Protein AF-A0A917P3A8-F1 (afdb_monomer)

Foldseek 3Di:
DAAEDEDDPDDPCNPDPVSVVVVVVVVVVVVHDYYHYDDDDPVVVPVVD

pLDDT: mean 78.27, std 10.6, range [50.53, 93.69]

Mean predicted aligned error: 7.28 Å

Organism: NCBI:txid1954

Solvent-accessible surface area (backbone atoms only — not comparable to full-atom values): 3194 Å² total; per-residue (Å²): 132,88,39,73,44,72,48,75,87,74,57,82,58,65,76,38,74,67,46,35,54,56,51,53,51,55,43,44,76,72,57,38,77,42,82,41,80,63,79,80,55,71,77,76,62,62,78,79,112

Structure (mmCIF, N/CA/C/O backbone):
data_AF-A0A917P3A8-F1
#
_entry.id   AF-A0A917P3A8-F1
#
loop_
_atom_site.group_PDB
_atom_site.id
_atom_site.type_symbol
_atom_site.label_atom_id
_atom_site.l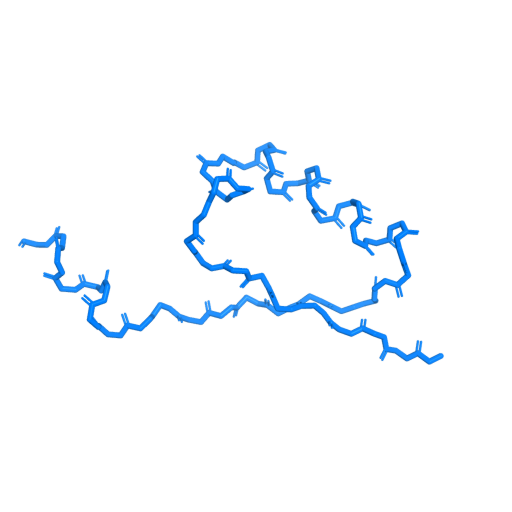abel_alt_id
_atom_site.label_comp_id
_atom_site.label_asym_id
_atom_site.label_entity_id
_atom_site.label_seq_id
_atom_site.pdbx_PDB_ins_code
_atom_site.Cartn_x
_atom_site.Cartn_y
_atom_site.Cartn_z
_atom_site.occupancy
_atom_site.B_iso_or_equiv
_atom_site.auth_seq_id
_atom_site.auth_comp_id
_atom_site.auth_asym_id
_atom_site.auth_atom_id
_atom_site.pdbx_PDB_model_num
ATOM 1 N N . MET A 1 1 ? -14.664 -1.478 9.824 1.00 69.19 1 MET A N 1
ATOM 2 C CA . MET A 1 1 ? -14.673 -1.893 8.402 1.00 69.19 1 MET A CA 1
ATOM 3 C C . MET A 1 1 ? -13.214 -2.114 8.015 1.00 69.19 1 MET A C 1
ATOM 5 O O . MET A 1 1 ? -12.417 -1.275 8.406 1.00 69.19 1 MET A O 1
ATOM 9 N N . LYS A 1 2 ? -12.832 -3.237 7.387 1.00 79.00 2 LYS A N 1
ATOM 10 C CA . LYS A 1 2 ? -11.423 -3.495 7.02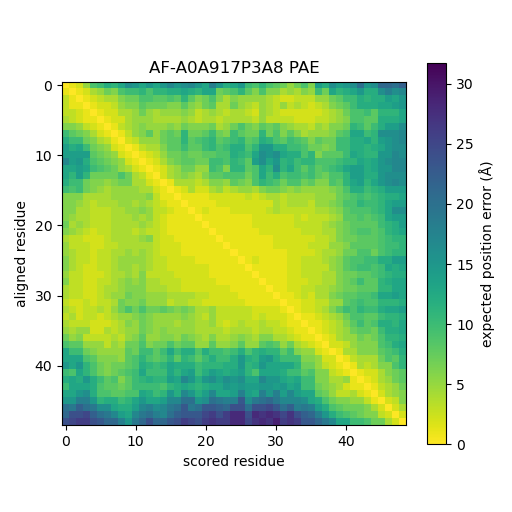1 1.00 79.00 2 LYS A CA 1
ATOM 11 C C . LYS A 1 2 ? -11.167 -3.025 5.593 1.00 79.00 2 LYS A C 1
ATOM 13 O O . LYS A 1 2 ? -11.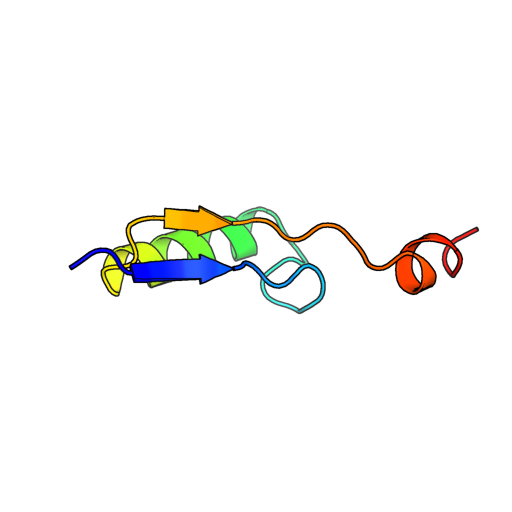811 -3.524 4.673 1.00 79.00 2 LYS A O 1
ATOM 18 N N . LEU A 1 3 ? -10.254 -2.073 5.434 1.00 83.19 3 LEU A N 1
ATOM 19 C CA . LEU A 1 3 ? -9.796 -1.580 4.139 1.00 83.19 3 LEU A CA 1
ATOM 20 C C . LEU A 1 3 ? -8.439 -2.211 3.835 1.00 83.19 3 LEU A C 1
ATOM 22 O O . LEU A 1 3 ? -7.532 -2.170 4.667 1.00 83.19 3 LEU A O 1
ATOM 26 N N . GLY A 1 4 ? -8.324 -2.825 2.661 1.00 84.62 4 GLY A N 1
ATOM 27 C CA . GLY A 1 4 ? -7.081 -3.417 2.182 1.00 84.62 4 GLY A CA 1
ATOM 28 C C . GLY A 1 4 ? -6.493 -2.611 1.030 1.00 84.62 4 GLY A C 1
ATOM 29 O O . GLY A 1 4 ? -7.239 -2.049 0.227 1.00 84.62 4 GLY A O 1
ATOM 30 N N . PHE A 1 5 ? -5.165 -2.553 0.958 1.00 83.38 5 PHE A N 1
ATOM 31 C CA . PHE A 1 5 ? -4.425 -1.852 -0.086 1.00 83.38 5 PHE A CA 1
ATOM 32 C C . PHE A 1 5 ? -3.459 -2.807 -0.791 1.00 83.38 5 PHE A C 1
ATOM 34 O O . PHE A 1 5 ? -2.651 -3.476 -0.144 1.00 83.38 5 PHE A O 1
ATOM 41 N N . THR A 1 6 ? -3.510 -2.861 -2.121 1.00 84.88 6 THR A N 1
ATOM 42 C CA . THR A 1 6 ? -2.528 -3.604 -2.918 1.00 84.88 6 THR A CA 1
ATOM 43 C C . THR A 1 6 ? -1.411 -2.659 -3.329 1.00 84.88 6 THR A C 1
ATOM 45 O O . THR A 1 6 ? -1.646 -1.698 -4.062 1.00 84.88 6 THR A O 1
ATOM 48 N N . LEU A 1 7 ? -0.191 -2.932 -2.867 1.00 81.62 7 LEU A N 1
ATOM 49 C CA . LEU A 1 7 ? 0.982 -2.194 -3.304 1.00 81.62 7 LEU A CA 1
ATOM 50 C C . LEU A 1 7 ? 1.130 -2.332 -4.827 1.00 81.62 7 LEU A C 1
ATOM 52 O O . LEU A 1 7 ? 1.095 -3.457 -5.341 1.00 81.62 7 LEU A O 1
ATOM 56 N N . PRO A 1 8 ? 1.361 -1.223 -5.553 1.00 69.69 8 PRO A N 1
ATOM 57 C CA . PRO A 1 8 ? 1.924 -1.330 -6.889 1.00 69.69 8 PRO A CA 1
ATOM 58 C C . PRO A 1 8 ? 3.245 -2.115 -6.806 1.00 69.69 8 PRO A C 1
ATOM 60 O O . PRO A 1 8 ? 3.832 -2.235 -5.742 1.00 69.69 8 PRO A O 1
ATOM 63 N N . ILE A 1 9 ? 3.726 -2.703 -7.894 1.00 69.75 9 ILE A N 1
ATOM 64 C CA . ILE A 1 9 ? 5.056 -3.362 -7.905 1.00 69.75 9 ILE A CA 1
ATOM 65 C C . ILE A 1 9 ? 6.076 -2.501 -8.649 1.00 69.75 9 ILE A C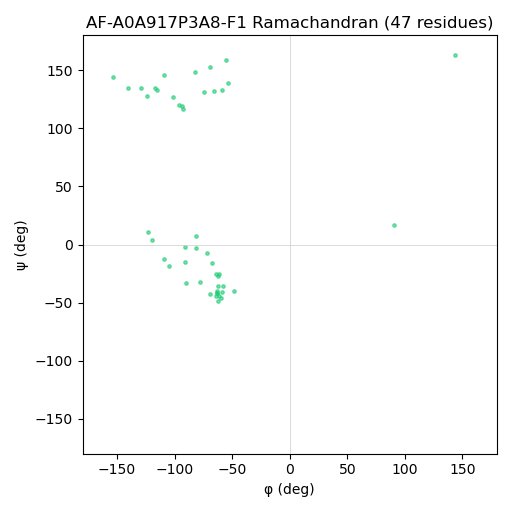 1
ATOM 67 O O . ILE A 1 9 ? 7.286 -2.645 -8.503 1.00 69.75 9 ILE A O 1
ATOM 71 N N . VAL A 1 10 ? 5.563 -1.575 -9.450 1.00 66.69 10 VAL A N 1
ATOM 72 C CA . VAL A 1 10 ? 6.317 -0.646 -10.270 1.00 66.69 10 VAL A CA 1
ATOM 73 C C . VAL A 1 10 ? 5.794 0.753 -9.993 1.00 66.69 10 VAL A C 1
ATOM 75 O O . VAL A 1 10 ? 4.586 0.974 -9.912 1.00 66.69 10 VAL A O 1
ATOM 78 N N . GLY A 1 11 ? 6.712 1.695 -9.808 1.00 66.69 11 GLY A N 1
ATOM 79 C CA . GLY A 1 11 ? 6.376 3.089 -9.563 1.00 66.69 11 GLY A CA 1
ATOM 80 C C . GLY A 1 11 ? 7.324 3.770 -8.575 1.00 66.69 11 GLY A C 1
ATOM 81 O O . GLY A 1 11 ? 8.039 3.100 -7.826 1.00 66.69 11 GLY A O 1
ATOM 82 N N . PRO A 1 12 ? 7.318 5.111 -8.551 1.00 65.44 12 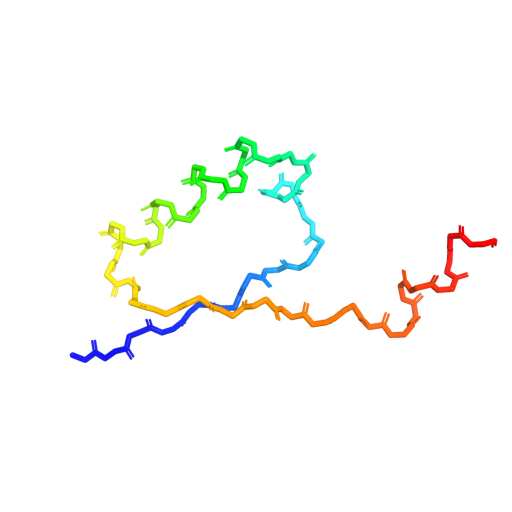PRO A N 1
ATOM 83 C CA . PRO A 1 12 ? 8.285 5.920 -7.806 1.00 65.44 12 PRO A CA 1
ATOM 84 C C . PRO A 1 12 ? 8.239 5.698 -6.286 1.00 65.44 12 PRO A C 1
ATOM 86 O O . PRO A 1 12 ? 9.257 5.838 -5.614 1.00 65.44 12 PRO A O 1
ATOM 89 N N . ALA A 1 13 ? 7.087 5.295 -5.738 1.00 65.44 13 ALA A N 1
ATOM 90 C CA . ALA A 1 13 ? 6.923 5.018 -4.307 1.00 65.44 13 ALA A CA 1
ATOM 91 C C . ALA A 1 13 ? 7.713 3.785 -3.818 1.00 65.44 13 ALA A C 1
ATOM 93 O O . ALA A 1 13 ? 7.916 3.619 -2.620 1.00 65.44 13 ALA A O 1
ATOM 94 N N . ILE A 1 14 ? 8.167 2.926 -4.737 1.00 71.31 14 ILE A N 1
ATOM 95 C CA . ILE A 1 14 ? 8.750 1.600 -4.442 1.00 71.31 14 ILE A CA 1
ATOM 96 C C . ILE A 1 14 ? 10.190 1.514 -4.958 1.00 71.31 14 ILE A C 1
ATOM 98 O O . ILE A 1 14 ? 10.861 0.497 -4.829 1.00 71.31 14 ILE A O 1
ATOM 102 N N . SER A 1 15 ? 10.709 2.619 -5.500 1.00 75.06 15 SER A N 1
ATOM 103 C CA . SER A 1 15 ? 12.085 2.733 -5.988 1.00 75.06 15 SER A CA 1
ATOM 104 C C . SER A 1 15 ? 13.130 2.768 -4.861 1.00 75.06 15 SER A C 1
ATOM 106 O O . SER A 1 15 ? 14.324 2.744 -5.140 1.00 75.06 15 SER A O 1
ATOM 108 N N . SER A 1 16 ? 12.708 2.838 -3.592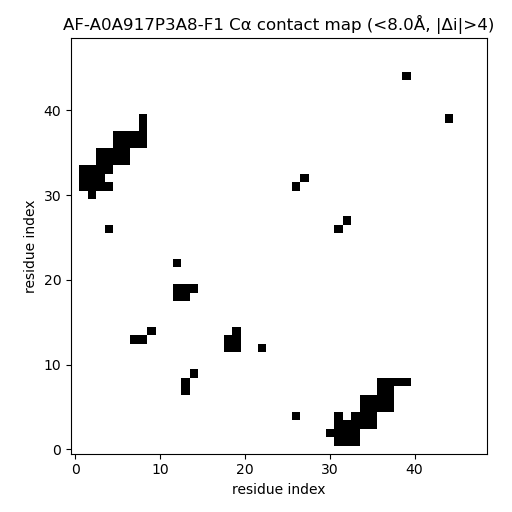 1.00 81.12 16 SER A N 1
ATOM 109 C CA . SER A 1 16 ? 13.584 2.794 -2.416 1.00 81.12 16 SER A CA 1
ATOM 110 C C . SER A 1 16 ? 12.850 2.253 -1.188 1.00 81.12 16 SER A C 1
ATOM 112 O O . SER A 1 16 ? 11.682 2.574 -0.966 1.00 81.12 16 SER A O 1
ATOM 114 N N . ALA A 1 17 ? 13.559 1.499 -0.340 1.00 83.19 17 ALA A N 1
ATOM 115 C CA . ALA A 1 17 ? 13.026 0.960 0.913 1.00 83.19 17 ALA A CA 1
ATOM 116 C C . ALA A 1 17 ? 12.499 2.055 1.861 1.00 83.19 17 ALA A C 1
ATOM 118 O O . ALA A 1 17 ? 11.484 1.864 2.531 1.00 83.19 17 ALA A O 1
ATOM 119 N N . ALA A 1 18 ? 13.150 3.223 1.890 1.00 87.00 18 ALA A N 1
ATOM 120 C CA . ALA A 1 18 ? 12.699 4.350 2.703 1.00 87.00 18 ALA A CA 1
ATOM 121 C C . ALA A 1 18 ? 11.385 4.951 2.173 1.00 87.00 18 ALA A C 1
ATOM 123 O O . ALA A 1 18 ? 10.479 5.228 2.957 1.00 87.00 18 ALA A O 1
ATOM 124 N N . GLY A 1 19 ? 11.263 5.099 0.847 1.00 84.00 19 GLY A N 1
ATOM 125 C CA . GLY A 1 19 ? 10.041 5.583 0.197 1.00 84.00 19 GLY A CA 1
ATOM 126 C C . GLY A 1 19 ? 8.860 4.639 0.418 1.00 84.00 19 GLY A C 1
ATOM 127 O O . GLY A 1 19 ? 7.771 5.090 0.766 1.00 84.00 19 GLY A O 1
ATOM 128 N N . LEU A 1 20 ? 9.110 3.330 0.333 1.00 84.56 20 LEU A N 1
ATOM 129 C CA . LEU A 1 20 ? 8.100 2.308 0.594 1.00 84.56 20 LEU A CA 1
ATOM 130 C C . LEU A 1 20 ? 7.622 2.333 2.052 1.00 84.56 20 LEU A C 1
ATOM 132 O O . LEU A 1 20 ? 6.425 2.286 2.310 1.00 84.56 20 LEU A O 1
ATOM 136 N N . SER A 1 21 ? 8.546 2.457 3.008 1.00 87.44 21 SER A N 1
ATOM 137 C CA . SER A 1 21 ? 8.212 2.551 4.435 1.00 87.44 21 SER A CA 1
ATOM 138 C C . SER A 1 21 ? 7.358 3.785 4.750 1.00 87.44 21 SER A C 1
ATOM 140 O O . SER A 1 21 ? 6.347 3.682 5.446 1.00 87.44 21 SER A O 1
ATOM 142 N N . ALA A 1 22 ? 7.713 4.945 4.188 1.00 88.88 22 ALA A N 1
ATOM 143 C CA . ALA A 1 22 ? 6.927 6.168 4.338 1.00 88.88 22 ALA A CA 1
ATOM 144 C C . ALA A 1 22 ? 5.528 6.038 3.710 1.00 88.88 22 ALA A C 1
ATOM 146 O O . ALA A 1 22 ? 4.546 6.481 4.303 1.00 88.88 22 ALA A O 1
ATOM 147 N N . PHE A 1 23 ? 5.428 5.390 2.545 1.00 86.56 23 PHE A N 1
ATOM 148 C CA . PHE A 1 23 ? 4.154 5.114 1.887 1.00 86.56 23 PHE A CA 1
ATOM 149 C C . PHE A 1 23 ? 3.244 4.211 2.734 1.00 86.56 23 PHE A C 1
ATOM 151 O O . PHE A 1 23 ? 2.082 4.555 2.943 1.00 86.56 23 PHE A O 1
ATOM 158 N N . CYS A 1 24 ? 3.772 3.099 3.263 1.00 88.19 24 CYS A N 1
ATOM 159 C CA . CYS A 1 24 ? 3.011 2.172 4.106 1.00 88.19 24 CYS A CA 1
ATOM 160 C C . CYS A 1 24 ? 2.445 2.857 5.359 1.00 88.19 24 CYS A C 1
ATOM 162 O O . CYS A 1 24 ? 1.280 2.658 5.685 1.00 88.19 24 CYS A O 1
ATOM 164 N N . ARG A 1 25 ? 3.219 3.732 6.009 1.00 90.94 25 ARG A N 1
ATOM 165 C CA . ARG A 1 25 ? 2.721 4.513 7.155 1.00 90.94 25 ARG A CA 1
ATOM 166 C C . ARG A 1 25 ? 1.580 5.453 6.769 1.00 90.94 25 ARG A C 1
ATOM 168 O O . ARG A 1 25 ? 0.584 5.526 7.473 1.00 90.94 25 ARG A O 1
ATOM 175 N N . GLY A 1 26 ? 1.687 6.119 5.619 1.00 90.44 26 GLY A N 1
ATOM 176 C CA . GLY A 1 26 ? 0.635 7.020 5.146 1.00 90.44 26 GLY A CA 1
ATOM 177 C C . GLY A 1 26 ? -0.700 6.317 4.881 1.00 90.44 26 GLY A C 1
ATOM 178 O O . GLY A 1 26 ? -1.752 6.892 5.141 1.00 90.44 26 GLY A O 1
ATOM 179 N N . ILE A 1 27 ?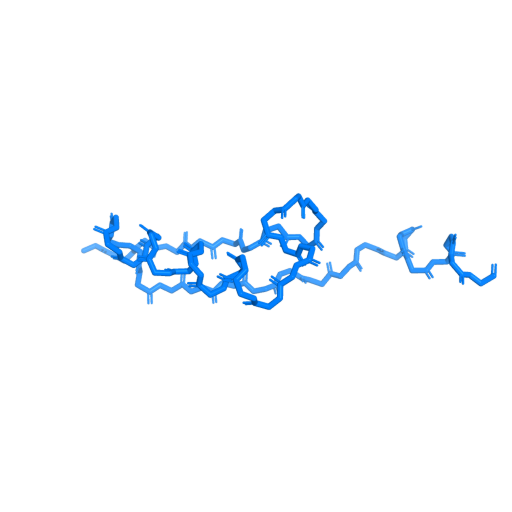 -0.688 5.073 4.391 1.00 90.31 27 ILE A N 1
ATOM 180 C CA . ILE A 1 27 ? -1.928 4.299 4.206 1.00 90.31 27 ILE A CA 1
ATOM 181 C C . ILE A 1 27 ? -2.458 3.717 5.526 1.00 90.31 27 ILE A C 1
ATOM 183 O O . ILE A 1 27 ? -3.672 3.660 5.704 1.00 90.31 27 ILE A O 1
ATOM 187 N N . GLU A 1 28 ? -1.594 3.360 6.478 1.00 91.06 28 GLU A N 1
ATOM 188 C CA . GLU A 1 28 ? -2.019 3.013 7.844 1.00 91.06 28 GLU A CA 1
ATOM 189 C C . GLU A 1 28 ? -2.741 4.200 8.505 1.00 91.06 28 GLU A C 1
ATOM 191 O O . GLU A 1 28 ? -3.849 4.036 9.018 1.00 91.06 28 GLU A O 1
ATOM 196 N N . ASP A 1 29 ? -2.184 5.413 8.393 1.00 93.69 29 ASP A N 1
ATOM 197 C CA . ASP A 1 29 ? -2.796 6.655 8.894 1.00 93.69 29 ASP A CA 1
ATOM 198 C C . ASP A 1 29 ? -4.148 6.972 8.219 1.00 93.69 29 ASP A C 1
ATOM 200 O O . ASP A 1 29 ? -5.012 7.619 8.813 1.00 93.69 29 ASP A O 1
ATOM 204 N N . LEU A 1 30 ? -4.373 6.487 6.992 1.00 91.00 30 LEU A N 1
ATOM 205 C CA . L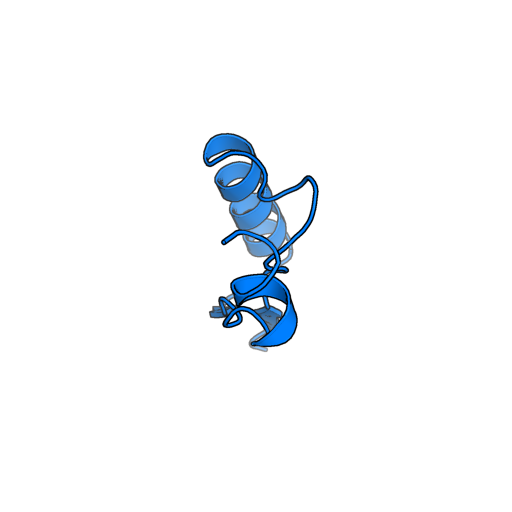EU A 1 30 ? -5.653 6.593 6.276 1.00 91.00 30 LEU A CA 1
ATOM 206 C C . LEU A 1 30 ? -6.682 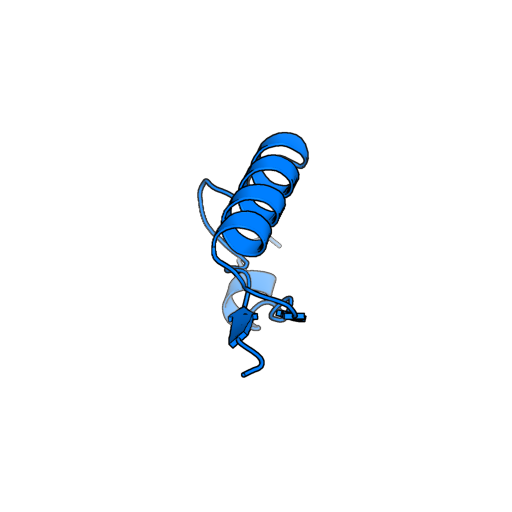5.524 6.696 1.00 91.00 30 LEU A C 1
ATOM 208 O O . LEU A 1 30 ? -7.816 5.547 6.212 1.00 91.00 30 LEU A O 1
ATOM 212 N N . GLY A 1 31 ? -6.314 4.599 7.586 1.00 91.50 31 GLY A N 1
ATOM 213 C CA . GLY A 1 31 ? -7.194 3.552 8.107 1.00 91.50 31 GLY A CA 1
ATOM 214 C C . GLY A 1 31 ? -7.182 2.246 7.308 1.00 91.50 31 GLY A C 1
ATOM 215 O O . GLY A 1 31 ? -8.100 1.433 7.463 1.00 91.50 31 GLY A O 1
ATOM 216 N N . TYR A 1 32 ? -6.174 2.027 6.457 1.00 89.56 32 TYR A N 1
ATOM 217 C CA . TYR A 1 32 ? -5.940 0.710 5.865 1.00 89.56 32 TYR A CA 1
ATOM 218 C C . TYR A 1 32 ? -5.324 -0.232 6.907 1.00 89.56 32 TYR A C 1
ATOM 220 O O . TYR A 1 32 ? -4.362 0.107 7.585 1.00 89.56 32 TYR A O 1
ATOM 228 N N . ASP A 1 33 ? -5.888 -1.433 7.020 1.00 88.81 33 ASP A N 1
ATOM 229 C CA . ASP A 1 33 ? -5.527 -2.439 8.036 1.00 88.81 33 ASP A CA 1
ATOM 230 C C . ASP A 1 33 ? -4.784 -3.634 7.420 1.00 88.81 33 ASP A C 1
ATOM 232 O O . ASP A 1 33 ? -4.254 -4.496 8.115 1.00 88.81 33 ASP A O 1
ATOM 236 N N . THR A 1 34 ? -4.780 -3.748 6.091 1.00 87.62 34 THR A N 1
ATOM 237 C CA . THR A 1 34 ? -4.187 -4.890 5.391 1.00 87.62 34 THR A CA 1
ATOM 238 C C . THR A 1 34 ? -3.454 -4.437 4.138 1.00 87.62 34 THR A C 1
ATOM 240 O O . THR A 1 34 ? -3.980 -3.657 3.344 1.00 87.62 34 THR A O 1
ATOM 243 N N . LEU A 1 35 ? -2.252 -4.978 3.945 1.00 85.88 35 LEU A N 1
ATOM 244 C CA . LEU A 1 35 ? -1.404 -4.728 2.788 1.00 85.88 35 LEU A CA 1
ATOM 245 C C . LEU A 1 35 ? -1.217 -6.018 1.983 1.00 85.88 35 LEU A C 1
ATOM 247 O O . LEU A 1 35 ? -0.862 -7.053 2.548 1.00 85.88 35 LEU A O 1
ATOM 251 N N . TRP A 1 36 ? -1.384 -5.949 0.664 1.00 84.19 36 TRP A N 1
ATOM 252 C CA . TRP A 1 36 ? -1.042 -7.038 -0.251 1.00 84.19 36 TRP A CA 1
ATOM 253 C C . TRP A 1 36 ? 0.061 -6.605 -1.207 1.00 84.19 36 TRP A C 1
ATOM 255 O O . TRP A 1 36 ? -0.006 -5.529 -1.796 1.00 84.19 36 TRP A O 1
ATOM 265 N N . VAL A 1 37 ? 1.060 -7.459 -1.398 1.00 79.69 37 VAL A N 1
ATOM 266 C CA . VAL A 1 37 ? 2.091 -7.275 -2.423 1.00 79.69 37 VAL A CA 1
ATOM 267 C C . VAL A 1 37 ? 1.666 -8.087 -3.640 1.00 79.69 37 VAL A C 1
ATOM 269 O O . VAL A 1 37 ? 1.468 -9.296 -3.525 1.00 79.69 37 VAL A O 1
ATOM 272 N N . GLY A 1 38 ? 1.481 -7.438 -4.789 1.00 76.31 38 GLY A N 1
ATOM 273 C CA . GLY A 1 38 ? 1.231 -8.165 -6.034 1.00 76.31 38 GLY A CA 1
ATOM 274 C C . GLY A 1 38 ? 2.477 -8.932 -6.497 1.00 76.31 38 GLY A C 1
ATOM 275 O O . GLY A 1 38 ? 3.600 -8.511 -6.219 1.00 76.31 38 GLY A O 1
ATOM 276 N N . ASP A 1 39 ? 2.296 -10.026 -7.244 1.00 75.75 39 ASP A N 1
ATOM 277 C CA . ASP A 1 39 ? 3.397 -10.659 -7.989 1.00 75.75 39 ASP A CA 1
ATOM 278 C C . ASP A 1 39 ? 3.629 -9.949 -9.329 1.00 75.75 39 ASP A C 1
ATOM 280 O O . ASP A 1 39 ? 2.699 -9.402 -9.932 1.00 75.75 39 ASP A O 1
ATOM 284 N N . ARG A 1 40 ? 4.882 -9.930 -9.802 1.00 71.62 40 ARG A N 1
ATOM 285 C CA . ARG A 1 40 ? 5.206 -9.274 -11.075 1.00 71.62 40 ARG A CA 1
ATOM 286 C C . ARG A 1 40 ? 4.535 -10.022 -12.232 1.00 71.62 40 ARG A C 1
ATOM 288 O O . ARG A 1 40 ? 4.721 -11.237 -12.333 1.00 71.62 40 ARG A O 1
ATOM 295 N N . PRO A 1 41 ? 3.860 -9.314 -13.159 1.00 70.38 41 PRO A N 1
ATOM 296 C CA . PRO A 1 41 ? 3.416 -9.908 -14.413 1.00 70.38 41 PRO A CA 1
ATOM 297 C C . PRO A 1 41 ? 4.592 -10.574 -15.128 1.00 70.38 41 PRO A C 1
ATOM 299 O O . PRO A 1 41 ? 5.686 -10.007 -15.168 1.00 70.38 41 PRO A O 1
ATOM 302 N N . TRP A 1 42 ? 4.361 -11.752 -15.710 1.00 65.31 42 TRP A N 1
ATOM 303 C CA . TRP A 1 42 ? 5.373 -12.527 -16.440 1.00 65.31 42 TRP A CA 1
ATOM 304 C C . TRP A 1 42 ? 6.151 -11.679 -17.464 1.00 65.31 42 TRP A C 1
ATOM 306 O O . TRP A 1 42 ? 7.373 -11.745 -17.528 1.00 65.31 42 TRP A O 1
ATOM 316 N N . GLU A 1 43 ? 5.458 -10.786 -18.166 1.00 69.12 43 GLU A N 1
ATOM 317 C CA . GLU A 1 43 ? 6.012 -9.881 -19.182 1.00 69.12 43 GLU A CA 1
ATOM 318 C C . GLU A 1 43 ? 7.027 -8.851 -18.646 1.00 69.12 43 GLU A C 1
ATOM 320 O O . GLU A 1 43 ? 7.919 -8.395 -19.360 1.00 69.12 43 GLU A O 1
ATOM 325 N N . LEU A 1 44 ? 6.947 -8.503 -17.359 1.00 64.62 44 LEU A N 1
ATOM 326 C CA . LEU A 1 44 ? 7.919 -7.624 -16.697 1.00 64.62 44 LEU A CA 1
ATOM 327 C C . LEU A 1 44 ? 9.077 -8.402 -16.051 1.00 64.62 44 LEU A C 1
ATOM 329 O O . LEU A 1 44 ? 9.971 -7.792 -15.462 1.00 64.62 44 LEU A O 1
ATOM 333 N N . ARG A 1 45 ? 9.069 -9.740 -16.119 1.00 63.34 45 ARG A N 1
ATOM 334 C CA . ARG A 1 45 ? 10.171 -10.591 -15.638 1.00 63.34 45 ARG A CA 1
ATOM 335 C C . ARG A 1 45 ? 11.197 -10.852 -16.739 1.00 63.34 45 ARG A C 1
ATOM 337 O O . ARG A 1 45 ? 12.375 -10.922 -16.422 1.00 63.34 45 ARG A O 1
ATOM 344 N N . THR A 1 46 ? 10.759 -10.939 -17.995 1.00 64.06 46 THR A N 1
ATOM 345 C CA . THR A 1 46 ? 11.590 -11.344 -19.143 1.00 64.06 46 THR A CA 1
ATOM 346 C C . THR A 1 46 ? 12.288 -10.188 -19.863 1.00 64.06 46 THR A C 1
ATOM 348 O O . THR A 1 46 ? 13.203 -10.426 -20.633 1.00 64.06 46 THR A O 1
ATOM 351 N N . ASN A 1 47 ? 11.887 -8.934 -19.627 1.00 61.72 47 ASN A N 1
ATOM 352 C CA . ASN A 1 47 ? 12.496 -7.747 -20.256 1.00 61.72 47 ASN A CA 1
ATOM 353 C C . ASN A 1 47 ? 13.796 -7.265 -19.570 1.00 61.72 47 ASN A C 1
ATOM 355 O O . ASN A 1 47 ? 14.285 -6.179 -19.873 1.00 61.72 47 ASN A O 1
ATOM 359 N N . GLY A 1 48 ? 14.319 -8.029 -18.606 1.00 61.06 48 GLY A N 1
ATOM 360 C CA . GLY A 1 48 ? 15.544 -7.718 -17.861 1.00 61.06 48 GLY A CA 1
ATOM 361 C C . GLY A 1 48 ? 16.621 -8.802 -17.937 1.00 61.06 48 GLY A C 1
ATOM 362 O O . GLY A 1 48 ? 17.575 -8.721 -17.165 1.00 61.06 48 GLY A O 1
ATOM 363 N N . GLU A 1 49 ? 16.452 -9.795 -18.817 1.00 50.53 49 GLU A N 1
ATOM 364 C CA . GLU A 1 49 ? 17.485 -10.771 -19.202 1.00 50.53 49 GLU A CA 1
ATOM 365 C C . GLU A 1 49 ? 18.040 -10.445 -20.592 1.00 50.53 49 GLU A C 1
ATOM 367 O O . GLU A 1 49 ? 17.236 -10.062 -21.474 1.00 50.53 49 GLU A O 1
#

Sequence (49 aa):
MKLGFTLPIVGPAISSAAGLSAFCRGIEDLGYDTLWVGDRPWELRTNGE

Secondary structure (DSSP, 8-state):
--EEEEEPSSSGGGSSHHHHHHHHHHHHHTTEEEEEEPPPPGGGTGGG-

Radius of gyration: 12.85 Å; Cα contacts (8 Å, |Δi|>4): 43; chains: 1; bounding box: 32×20×29 Å